Protein AF-A0A1W9HMK6-F1 (afdb_monomer_lite)

Sequence (118 aa):
MKKIINIALLLAFIPLLSLAADEDKFSLSDTDKQLHMIASYGLTFTFTDIYRRMGQSKWKSLLWGSLSTLAIGTIKEITDPKFSGPDMAADAVGITIGAGVIISLDAIWEPQPSLKAK

Secondary structure (DSSP, 8-state):
-HHHHHHHHHHHHHHHHHTT--SPPP-TT-HHHHHHHHHHHHHHHHHHHHHHHTT--HHHHHHHHHHHHHHHHHHHHHHSSS--HHHHHHHHHHHHHHHHHHHH-HHHHSPPGGGG--

Structure (mmCIF, N/CA/C/O backbone):
data_AF-A0A1W9HMK6-F1
#
_entry.id   AF-A0A1W9HMK6-F1
#
loop_
_atom_site.group_PDB
_atom_site.id
_atom_site.type_symbol
_atom_site.label_atom_id
_atom_site.label_alt_id
_atom_site.label_comp_id
_atom_site.label_asym_id
_atom_site.label_entity_id
_atom_site.label_seq_id
_atom_site.pdbx_PDB_ins_code
_atom_site.Cartn_x
_atom_site.Cartn_y
_atom_site.Cartn_z
_atom_site.occupancy
_atom_site.B_iso_or_equiv
_atom_site.auth_seq_id
_atom_site.auth_comp_id
_atom_site.auth_asym_id
_atom_site.auth_atom_id
_atom_site.pdbx_PDB_model_num
ATOM 1 N N . MET A 1 1 ? -22.178 -0.916 1.755 1.00 50.16 1 MET A N 1
ATOM 2 C CA . MET A 1 1 ? -22.177 -0.753 0.281 1.00 50.16 1 MET A CA 1
ATOM 3 C C . MET A 1 1 ? -21.337 0.433 -0.191 1.00 50.16 1 MET A C 1
ATOM 5 O O . MET A 1 1 ? -20.318 0.177 -0.809 1.00 50.16 1 MET A O 1
ATOM 9 N N . LYS A 1 2 ? -21.640 1.695 0.168 1.00 51.44 2 LYS A N 1
ATOM 10 C CA . LYS A 1 2 ? -20.834 2.876 -0.250 1.00 51.44 2 LYS A CA 1
ATOM 11 C C . LYS A 1 2 ? -19.317 2.748 0.006 1.00 51.44 2 LYS A C 1
ATOM 13 O O . LYS A 1 2 ? -18.516 3.126 -0.832 1.00 51.44 2 LYS A O 1
ATOM 18 N N . LYS A 1 3 ? -18.918 2.147 1.133 1.00 51.41 3 LYS A N 1
ATOM 19 C CA . LYS A 1 3 ? -17.501 1.925 1.489 1.00 51.41 3 LYS A CA 1
ATOM 20 C C . LYS A 1 3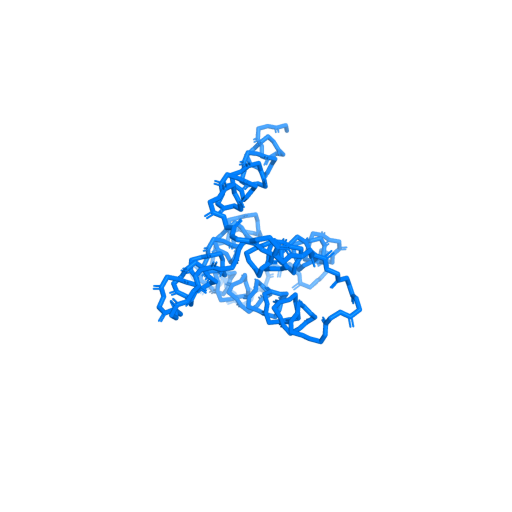 ? -16.781 0.928 0.567 1.00 51.41 3 LYS A C 1
ATOM 22 O O . LYS A 1 3 ? -15.624 1.141 0.245 1.00 51.41 3 LYS A O 1
ATOM 27 N N . ILE A 1 4 ? -17.479 -0.119 0.124 1.00 58.56 4 ILE A N 1
ATOM 28 C CA . ILE A 1 4 ? -16.949 -1.135 -0.802 1.00 58.56 4 ILE A CA 1
ATOM 29 C C . ILE A 1 4 ? -16.796 -0.525 -2.198 1.00 58.56 4 ILE A C 1
ATOM 31 O O . ILE A 1 4 ? -15.786 -0.735 -2.853 1.00 58.56 4 ILE A O 1
ATOM 35 N N . ILE A 1 5 ? -17.761 0.306 -2.603 1.00 67.69 5 ILE A N 1
ATOM 36 C CA . ILE A 1 5 ? -17.727 1.051 -3.867 1.00 67.69 5 ILE A CA 1
ATOM 37 C C . ILE A 1 5 ? -16.535 2.015 -3.902 1.00 67.69 5 ILE A C 1
ATOM 39 O O . ILE A 1 5 ? -15.839 2.072 -4.905 1.00 67.69 5 ILE A O 1
ATOM 43 N N . ASN A 1 6 ? -16.242 2.713 -2.801 1.00 57.75 6 ASN A N 1
ATOM 44 C CA . ASN A 1 6 ? -15.091 3.619 -2.736 1.00 57.75 6 ASN A CA 1
ATOM 45 C C . ASN A 1 6 ? -13.746 2.881 -2.828 1.00 57.75 6 ASN A C 1
ATOM 47 O O . ASN A 1 6 ? -12.826 3.393 -3.453 1.00 57.75 6 ASN A O 1
ATOM 51 N N . ILE A 1 7 ? -13.631 1.687 -2.236 1.00 56.81 7 ILE A N 1
ATOM 52 C CA . ILE A 1 7 ? -12.426 0.849 -2.349 1.00 56.81 7 ILE A CA 1
ATOM 53 C C . ILE A 1 7 ? -12.291 0.314 -3.776 1.00 56.81 7 ILE A C 1
ATOM 55 O O . ILE A 1 7 ? -11.211 0.382 -4.345 1.00 56.81 7 ILE A O 1
ATOM 59 N N . ALA A 1 8 ? -13.388 -0.142 -4.382 1.00 61.72 8 ALA A N 1
ATOM 60 C CA . ALA A 1 8 ? -13.396 -0.571 -5.776 1.00 61.72 8 ALA A CA 1
ATOM 61 C C . ALA A 1 8 ? -13.015 0.572 -6.734 1.00 61.72 8 ALA A C 1
ATOM 63 O O . ALA A 1 8 ? -12.256 0.347 -7.665 1.00 61.72 8 ALA A O 1
ATOM 64 N N . LEU A 1 9 ? -13.474 1.802 -6.474 1.00 62.34 9 LEU A N 1
ATOM 65 C CA . LEU A 1 9 ? -13.073 3.006 -7.214 1.00 62.34 9 LEU A CA 1
ATOM 66 C C . LEU A 1 9 ? -11.589 3.340 -7.026 1.00 62.34 9 LEU A C 1
ATOM 68 O O . LEU A 1 9 ? -10.928 3.693 -7.995 1.00 62.34 9 LEU A O 1
ATOM 72 N N . LEU A 1 10 ? -11.057 3.199 -5.808 1.00 58.41 10 LEU A N 1
ATOM 73 C CA . LEU A 1 10 ? -9.631 3.401 -5.536 1.00 58.41 10 LEU A CA 1
ATOM 74 C C . LEU A 1 10 ? -8.773 2.376 -6.291 1.00 58.41 10 LEU A C 1
ATOM 76 O O . LEU A 1 10 ? -7.794 2.744 -6.929 1.00 58.41 10 LEU A O 1
ATOM 80 N N . LEU A 1 11 ? -9.183 1.105 -6.261 1.00 60.22 11 LEU A N 1
ATOM 81 C CA . LEU A 1 11 ? -8.533 0.008 -6.980 1.00 60.22 11 LEU A CA 1
ATOM 82 C C . LEU A 1 11 ? -8.668 0.160 -8.503 1.00 60.22 11 LEU A C 1
ATOM 84 O O . LEU A 1 11 ? -7.760 -0.220 -9.234 1.00 60.22 11 LEU A O 1
ATOM 88 N N . ALA A 1 12 ? -9.762 0.758 -8.983 1.00 60.81 12 ALA A N 1
ATOM 89 C CA . ALA A 1 12 ? -9.983 1.050 -10.398 1.00 60.81 12 ALA A CA 1
ATOM 90 C C . ALA A 1 12 ? -9.153 2.238 -10.921 1.00 60.81 12 ALA A C 1
ATOM 92 O O . ALA A 1 12 ? -8.941 2.332 -12.127 1.00 60.81 12 ALA A O 1
ATOM 93 N N . PHE A 1 13 ? -8.653 3.124 -10.052 1.00 58.69 13 PHE A N 1
ATOM 94 C CA . PHE A 1 13 ? -7.775 4.233 -10.454 1.00 58.69 13 PHE A CA 1
ATOM 95 C C . PHE A 1 13 ? -6.329 3.798 -10.727 1.00 58.69 13 PHE A C 1
ATOM 97 O O . PHE A 1 13 ? -5.615 4.469 -11.466 1.00 58.69 13 PHE A O 1
ATOM 104 N N . ILE A 1 14 ? -5.898 2.670 -10.166 1.00 57.31 14 ILE A N 1
ATOM 105 C CA . ILE A 1 14 ? -4.532 2.165 -10.319 1.00 57.31 14 ILE A CA 1
ATOM 106 C C . ILE A 1 14 ? -4.212 1.719 -11.765 1.00 57.31 14 ILE A C 1
ATOM 108 O O . ILE A 1 14 ? -3.172 2.126 -12.281 1.00 57.31 14 ILE A O 1
ATOM 112 N N . PRO A 1 15 ? -5.094 0.994 -12.491 1.00 56.38 15 PRO A N 1
ATOM 113 C CA . PRO A 1 15 ? -4.831 0.637 -13.890 1.00 56.38 15 PRO A CA 1
ATOM 114 C C . PRO A 1 15 ? -4.776 1.831 -14.856 1.00 56.38 15 PRO A C 1
ATOM 116 O O . PRO A 1 15 ? -4.189 1.708 -15.928 1.00 56.38 15 PRO A O 1
ATOM 119 N N . LEU A 1 16 ? -5.332 2.995 -14.493 1.00 56.25 16 LEU A N 1
ATOM 120 C CA . LEU A 1 16 ? -5.213 4.218 -15.300 1.00 56.25 16 LEU A CA 1
ATOM 121 C C . LEU A 1 16 ? -3.784 4.785 -15.312 1.00 56.25 16 LEU A C 1
ATOM 123 O O . LEU A 1 16 ? -3.418 5.452 -16.275 1.00 56.25 16 LEU A O 1
ATOM 127 N N . LEU A 1 17 ? -2.970 4.488 -14.292 1.00 51.25 17 LEU A N 1
ATOM 128 C CA . LEU A 1 17 ? -1.559 4.890 -14.228 1.00 51.25 17 LEU A CA 1
ATOM 129 C C . LEU A 1 17 ? -0.638 3.935 -15.013 1.00 51.25 17 LEU A C 1
ATOM 131 O O . LEU A 1 17 ? 0.423 4.357 -15.458 1.00 51.25 17 LEU A O 1
ATOM 135 N N . SER A 1 18 ? -1.048 2.682 -15.251 1.00 51.62 18 SER A N 1
ATOM 136 C CA . SER A 1 18 ? -0.273 1.714 -16.053 1.00 51.62 18 SER A CA 1
ATOM 137 C C . SER A 1 18 ? -0.449 1.859 -17.571 1.00 51.62 18 SER A C 1
ATOM 139 O O . SER A 1 18 ? 0.317 1.259 -18.317 1.00 51.62 18 SER A O 1
ATOM 141 N N . LEU A 1 19 ? -1.421 2.642 -18.057 1.00 51.97 19 LEU A N 1
ATOM 142 C CA . LEU A 1 19 ? -1.707 2.790 -19.496 1.00 51.97 19 LEU A CA 1
ATOM 143 C C . LEU A 1 19 ? -0.649 3.596 -20.279 1.00 51.97 19 LEU A C 1
ATOM 145 O O . LEU A 1 19 ? -0.744 3.677 -21.500 1.00 51.97 19 LEU A O 1
ATOM 149 N N . ALA A 1 20 ? 0.337 4.194 -19.602 1.00 47.16 20 ALA A N 1
ATOM 150 C CA . ALA A 1 20 ? 1.335 5.075 -20.212 1.00 47.16 20 ALA A CA 1
ATOM 151 C C . ALA A 1 20 ? 2.741 4.456 -20.370 1.00 47.16 20 ALA A C 1
ATOM 153 O O . ALA A 1 20 ? 3.655 5.169 -20.776 1.00 47.16 20 ALA A O 1
ATOM 154 N N . ALA A 1 21 ? 2.943 3.176 -20.039 1.00 49.22 21 ALA A N 1
ATOM 155 C CA . ALA A 1 21 ? 4.285 2.604 -19.915 1.00 49.22 21 ALA A CA 1
ATOM 156 C C . ALA A 1 21 ? 4.696 1.632 -21.030 1.00 49.22 21 ALA A C 1
ATOM 158 O O . ALA A 1 21 ? 3.873 0.898 -21.575 1.00 49.22 21 ALA A O 1
ATOM 159 N N . ASP A 1 22 ? 6.002 1.657 -21.301 1.00 54.72 22 ASP A N 1
ATOM 160 C CA . ASP A 1 22 ? 6.763 0.852 -22.262 1.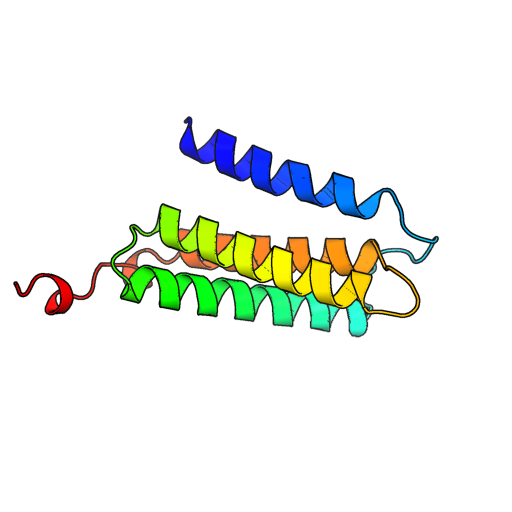00 54.72 22 ASP A CA 1
ATOM 161 C C . ASP A 1 22 ? 6.631 -0.669 -22.007 1.00 54.72 22 ASP A C 1
ATOM 163 O O . ASP A 1 22 ? 6.334 -1.096 -20.890 1.00 54.72 22 ASP A O 1
ATOM 167 N N . GLU A 1 23 ? 6.839 -1.477 -23.052 1.00 54.41 23 GLU A N 1
ATOM 168 C CA . GLU A 1 23 ? 6.423 -2.891 -23.203 1.00 54.41 23 GLU A CA 1
ATOM 169 C C . GLU A 1 23 ? 7.096 -3.949 -22.285 1.00 54.41 23 GLU A C 1
ATOM 171 O O . GLU A 1 23 ? 7.203 -5.120 -22.667 1.00 54.41 23 GLU A O 1
ATOM 176 N N . ASP A 1 24 ? 7.519 -3.622 -21.063 1.00 63.25 24 ASP A N 1
ATOM 177 C CA . ASP A 1 24 ? 7.929 -4.668 -20.119 1.00 63.25 24 ASP A CA 1
ATOM 178 C C . ASP A 1 24 ? 6.699 -5.429 -19.601 1.00 63.25 24 ASP A C 1
ATOM 180 O O . ASP A 1 24 ? 5.722 -4.873 -19.096 1.00 63.25 24 ASP A O 1
ATOM 184 N N . LYS A 1 25 ? 6.702 -6.755 -19.764 1.00 70.94 25 LYS A N 1
ATOM 185 C CA . LYS A 1 25 ? 5.587 -7.602 -19.327 1.00 70.94 25 LYS A CA 1
ATOM 186 C C . LYS A 1 25 ? 5.659 -7.787 -17.818 1.00 70.94 25 LYS A C 1
ATOM 188 O O . LYS A 1 25 ? 6.653 -8.290 -17.303 1.00 70.94 25 LYS A O 1
ATOM 193 N N . PHE A 1 26 ? 4.572 -7.471 -17.117 1.00 77.56 26 PHE A N 1
ATOM 194 C CA . PHE A 1 26 ? 4.430 -7.815 -15.704 1.00 77.56 26 PHE A CA 1
ATOM 195 C C . PHE A 1 26 ? 4.640 -9.325 -15.502 1.00 77.56 26 PHE A C 1
ATOM 197 O O . PHE A 1 26 ? 3.891 -10.142 -16.046 1.00 77.56 26 PHE A O 1
ATOM 204 N N . SER A 1 27 ? 5.646 -9.695 -14.708 1.00 79.88 27 SER A N 1
ATOM 205 C CA . SER A 1 27 ? 5.923 -11.080 -14.338 1.00 79.88 27 SER A CA 1
ATOM 206 C C . SER A 1 27 ? 6.069 -11.215 -12.831 1.00 79.88 27 SER A C 1
ATOM 208 O O . SER A 1 27 ? 6.848 -10.509 -12.198 1.00 79.88 27 SER A O 1
ATOM 210 N N . LEU A 1 28 ? 5.374 -12.196 -12.257 1.00 75.88 28 LEU A N 1
ATOM 211 C CA . LEU A 1 28 ? 5.513 -12.543 -10.841 1.00 75.88 28 LEU A CA 1
ATOM 212 C C . LEU A 1 28 ? 6.861 -13.202 -10.519 1.00 75.88 28 LEU A C 1
ATOM 214 O O . LEU A 1 28 ? 7.214 -13.302 -9.347 1.00 75.88 28 LEU A O 1
ATOM 218 N N . SER A 1 29 ? 7.602 -13.677 -11.526 1.00 83.62 29 SER A N 1
ATOM 219 C CA . SER A 1 29 ? 8.936 -14.263 -11.344 1.00 83.62 29 SER A CA 1
ATOM 220 C C . SER A 1 29 ? 10.061 -13.231 -11.389 1.00 83.62 29 SER A C 1
ATOM 222 O O . SER A 1 29 ? 11.216 -13.598 -11.194 1.00 83.62 29 SER A O 1
ATOM 224 N N . ASP A 1 30 ? 9.746 -11.978 -11.709 1.00 87.81 30 ASP A N 1
ATOM 225 C CA . ASP A 1 30 ? 10.722 -10.900 -11.749 1.00 87.81 30 ASP A CA 1
ATOM 226 C C . ASP A 1 30 ? 10.974 -10.379 -10.328 1.00 87.81 30 ASP A C 1
ATOM 228 O O . ASP A 1 30 ? 10.059 -9.910 -9.645 1.00 87.81 30 ASP A O 1
ATOM 232 N N . THR A 1 31 ? 12.225 -10.489 -9.881 1.00 90.75 31 THR A N 1
ATOM 233 C CA . THR A 1 31 ? 12.675 -10.037 -8.560 1.00 90.75 31 THR A CA 1
ATOM 234 C C . THR A 1 31 ? 12.374 -8.559 -8.330 1.00 90.75 31 THR A C 1
ATOM 236 O O . THR A 1 31 ? 12.021 -8.182 -7.216 1.00 90.75 31 THR A O 1
ATOM 239 N N . ASP A 1 32 ? 12.473 -7.724 -9.362 1.00 87.88 32 ASP A N 1
ATOM 240 C CA . ASP A 1 32 ? 12.197 -6.292 -9.258 1.00 87.88 32 ASP A CA 1
ATOM 241 C C . ASP A 1 32 ? 10.715 -6.042 -8.921 1.00 87.88 32 ASP A C 1
ATOM 243 O O . ASP A 1 32 ? 10.386 -5.392 -7.926 1.00 87.88 32 ASP A O 1
ATOM 247 N N . LYS A 1 33 ? 9.799 -6.715 -9.631 1.00 89.88 33 LYS A N 1
ATOM 248 C CA . LYS A 1 33 ? 8.351 -6.642 -9.351 1.00 89.88 33 LYS A CA 1
ATOM 249 C C . LYS A 1 33 ? 8.001 -7.229 -7.985 1.00 89.88 33 LYS A C 1
ATOM 251 O O . LYS A 1 33 ? 7.107 -6.734 -7.299 1.00 89.88 33 LYS A O 1
ATOM 256 N N . GLN A 1 34 ? 8.715 -8.265 -7.548 1.00 90.62 34 GLN A N 1
ATOM 257 C CA . GLN A 1 34 ? 8.560 -8.800 -6.194 1.00 90.62 34 GLN A CA 1
ATOM 258 C C . GLN A 1 34 ? 8.967 -7.789 -5.120 1.00 90.62 34 GLN A C 1
ATOM 260 O O . GLN A 1 34 ? 8.269 -7.677 -4.110 1.00 90.62 34 GLN A O 1
ATOM 265 N N . LEU A 1 35 ? 10.044 -7.029 -5.335 1.00 92.44 35 LEU A N 1
ATOM 266 C CA . LEU A 1 35 ? 10.463 -5.976 -4.412 1.00 92.44 35 LEU A CA 1
ATOM 267 C C . LEU A 1 35 ? 9.419 -4.861 -4.325 1.00 92.44 35 LEU A C 1
ATOM 269 O O . LEU A 1 35 ? 9.067 -4.476 -3.210 1.00 92.44 35 LEU A O 1
ATOM 273 N N . HIS A 1 36 ? 8.858 -4.426 -5.455 1.00 92.81 36 HIS A N 1
ATOM 274 C CA . 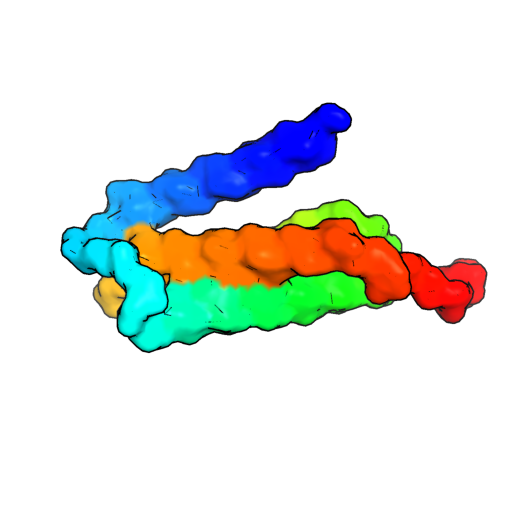HIS A 1 36 ? 7.738 -3.481 -5.489 1.00 92.81 36 HIS A CA 1
ATOM 275 C C . HIS A 1 36 ? 6.527 -3.988 -4.689 1.00 92.81 36 HIS A C 1
ATOM 277 O O . HIS A 1 36 ? 6.051 -3.320 -3.768 1.00 92.81 36 HIS A O 1
ATOM 283 N N . MET A 1 37 ? 6.091 -5.231 -4.933 1.00 93.50 37 MET A N 1
ATOM 284 C CA . MET A 1 37 ? 4.988 -5.849 -4.183 1.00 93.50 37 MET A CA 1
ATOM 285 C C . MET A 1 37 ? 5.257 -5.901 -2.669 1.00 93.50 37 MET A C 1
ATOM 287 O O . MET A 1 37 ? 4.389 -5.534 -1.873 1.00 93.50 37 MET A O 1
ATOM 291 N N . ILE A 1 38 ? 6.445 -6.353 -2.251 1.00 94.25 38 ILE A N 1
ATOM 292 C CA . ILE A 1 38 ? 6.804 -6.498 -0.830 1.00 94.25 38 ILE A CA 1
ATOM 293 C C . ILE A 1 38 ? 6.925 -5.129 -0.152 1.00 94.25 38 ILE A C 1
ATOM 295 O O . ILE A 1 38 ? 6.408 -4.944 0.955 1.00 94.25 38 ILE A O 1
ATOM 299 N N . ALA A 1 39 ? 7.572 -4.163 -0.808 1.00 94.75 39 ALA A N 1
ATOM 300 C CA . ALA A 1 39 ? 7.714 -2.805 -0.298 1.00 94.75 39 ALA A CA 1
ATOM 301 C C . ALA A 1 39 ? 6.340 -2.151 -0.120 1.00 94.75 39 ALA A C 1
ATOM 303 O O . ALA A 1 39 ? 6.021 -1.661 0.965 1.00 94.75 39 ALA A O 1
ATOM 304 N N . SER A 1 40 ? 5.484 -2.233 -1.137 1.00 95.75 40 SER A N 1
ATOM 305 C CA . SER A 1 40 ? 4.139 -1.662 -1.105 1.00 95.75 40 SER A CA 1
ATOM 306 C C . SER A 1 40 ? 3.214 -2.346 -0.091 1.00 95.75 40 SER A C 1
ATOM 308 O O . SER A 1 40 ? 2.439 -1.674 0.598 1.00 95.75 40 SER A O 1
ATOM 310 N N . TYR A 1 41 ? 3.343 -3.660 0.112 1.00 94.00 41 TYR A N 1
ATOM 311 C CA . TYR A 1 41 ? 2.696 -4.358 1.229 1.00 94.00 41 TYR A CA 1
ATOM 312 C C . TYR A 1 41 ? 3.125 -3.774 2.588 1.00 94.00 41 TYR A C 1
ATOM 314 O O . TYR A 1 41 ? 2.281 -3.394 3.408 1.00 94.00 41 TYR A O 1
ATOM 322 N N . GLY A 1 42 ? 4.437 -3.662 2.818 1.00 95.06 42 GLY A N 1
ATOM 323 C CA . GLY A 1 42 ? 5.000 -3.188 4.085 1.00 95.06 42 GLY A CA 1
ATOM 324 C C . GLY A 1 42 ? 4.661 -1.726 4.386 1.00 95.06 42 GLY A C 1
ATOM 325 O O . GLY A 1 42 ? 4.302 -1.390 5.520 1.00 95.06 42 GLY A O 1
ATOM 326 N N . LEU A 1 43 ? 4.709 -0.862 3.369 1.00 96.38 43 LEU A N 1
ATOM 327 C CA . LEU A 1 43 ? 4.320 0.545 3.473 1.00 96.38 43 LEU A CA 1
ATOM 328 C C . LEU A 1 43 ? 2.828 0.684 3.782 1.00 96.38 43 LEU A C 1
ATOM 330 O O . LEU A 1 43 ? 2.467 1.424 4.700 1.00 96.38 43 LEU A O 1
ATOM 334 N N . THR A 1 44 ? 1.969 -0.088 3.110 1.00 95.19 44 THR A N 1
ATOM 335 C CA . THR A 1 44 ? 0.518 -0.055 3.355 1.00 95.19 44 THR A CA 1
AT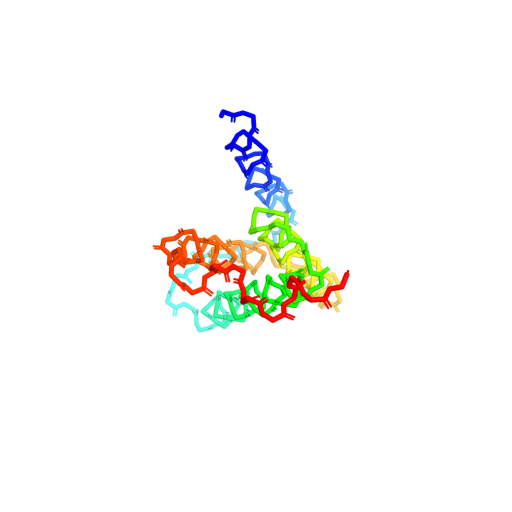OM 336 C C . THR A 1 44 ? 0.206 -0.421 4.798 1.00 95.19 44 THR A C 1
ATOM 338 O O . THR A 1 44 ? -0.569 0.276 5.459 1.00 95.19 44 THR A O 1
ATOM 341 N N . PHE A 1 45 ? 0.845 -1.470 5.322 1.00 93.25 45 PHE A N 1
ATOM 342 C CA . PHE A 1 45 ? 0.692 -1.865 6.718 1.00 93.25 45 PHE A CA 1
ATOM 343 C C . PHE A 1 45 ? 1.175 -0.769 7.677 1.00 93.25 45 PHE A C 1
ATOM 345 O O . PHE A 1 45 ? 0.438 -0.356 8.576 1.00 93.25 45 PHE A O 1
ATOM 352 N N . THR A 1 46 ? 2.383 -0.251 7.444 1.00 94.81 46 THR A N 1
ATOM 353 C CA . THR A 1 46 ? 3.022 0.768 8.288 1.00 94.81 46 THR A CA 1
ATOM 354 C C . THR A 1 46 ? 2.198 2.049 8.359 1.00 94.81 46 THR A C 1
ATOM 356 O O . THR A 1 46 ? 1.856 2.502 9.452 1.00 94.81 46 THR A O 1
ATOM 359 N N . PHE A 1 47 ? 1.817 2.625 7.217 1.00 95.81 47 PHE A N 1
ATOM 360 C CA . PHE A 1 47 ? 1.020 3.849 7.215 1.00 95.81 47 PHE A CA 1
ATOM 361 C C . PHE A 1 47 ? -0.368 3.624 7.798 1.00 95.81 47 PHE A C 1
ATOM 363 O O . PHE A 1 47 ? -0.855 4.468 8.550 1.00 95.81 47 PHE A O 1
ATOM 370 N N . THR A 1 48 ? -0.992 2.476 7.525 1.00 93.38 48 THR A N 1
ATOM 371 C CA . THR A 1 48 ? -2.271 2.146 8.158 1.00 93.38 48 THR A CA 1
ATOM 372 C C . THR A 1 48 ? -2.138 2.127 9.685 1.00 93.38 48 THR A C 1
ATOM 374 O O . THR A 1 48 ? -3.003 2.670 10.376 1.00 93.38 48 THR A O 1
ATOM 377 N N . ASP A 1 49 ? -1.063 1.555 10.235 1.00 91.88 49 ASP A N 1
ATOM 378 C CA . ASP A 1 49 ? -0.824 1.565 11.682 1.00 91.88 49 ASP A CA 1
ATOM 379 C C . ASP A 1 49 ? -0.589 2.984 12.222 1.00 91.88 49 ASP A C 1
ATOM 381 O O . ASP A 1 49 ? -1.166 3.356 13.246 1.00 91.88 49 ASP A O 1
ATOM 385 N N . ILE A 1 50 ? 0.173 3.818 11.507 1.00 93.88 50 ILE A N 1
ATOM 386 C CA . ILE A 1 50 ? 0.382 5.231 11.864 1.00 93.88 50 ILE A CA 1
ATOM 387 C C . ILE A 1 50 ? -0.962 5.966 11.951 1.00 93.88 50 ILE A C 1
ATOM 389 O O . ILE A 1 50 ? -1.289 6.536 12.994 1.00 93.88 50 ILE A O 1
ATOM 393 N N . TYR A 1 51 ? -1.796 5.903 10.908 1.00 91.56 51 TYR A N 1
ATOM 394 C CA . TYR A 1 51 ? -3.094 6.585 10.905 1.00 91.56 51 TYR A CA 1
ATOM 395 C C . TYR A 1 51 ? -4.050 6.0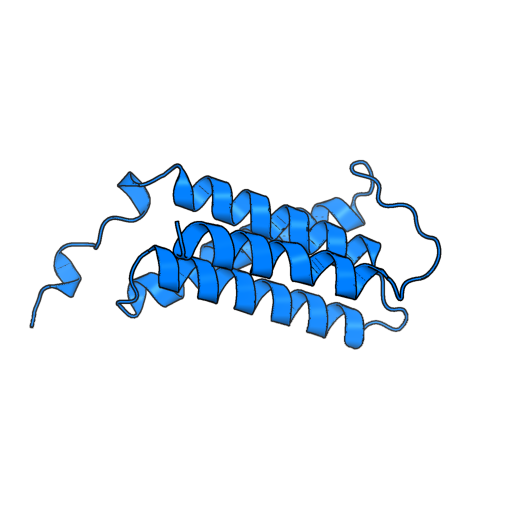37 11.971 1.00 91.56 51 TYR A C 1
ATOM 397 O O . TYR A 1 51 ? -4.828 6.792 12.557 1.00 91.56 51 TYR A O 1
ATOM 405 N N . ARG A 1 52 ? -3.982 4.736 12.275 1.00 89.50 52 ARG A N 1
ATOM 406 C CA . ARG A 1 52 ? -4.718 4.132 13.396 1.00 89.50 52 ARG A CA 1
ATOM 407 C C . ARG A 1 52 ? -4.273 4.722 14.737 1.00 89.50 52 ARG A C 1
ATOM 409 O O . ARG A 1 52 ? -5.128 5.094 15.537 1.00 89.50 52 ARG A O 1
ATOM 416 N N . ARG A 1 53 ? -2.964 4.862 14.977 1.00 88.62 53 ARG A N 1
ATOM 417 C CA . ARG A 1 53 ? -2.417 5.497 16.195 1.00 88.62 53 ARG A CA 1
ATOM 418 C C . ARG A 1 53 ? -2.790 6.975 16.314 1.00 88.62 53 ARG A C 1
ATOM 420 O O . ARG A 1 53 ? -2.905 7.472 17.425 1.00 88.62 53 ARG A O 1
ATOM 427 N N . MET A 1 54 ? -3.065 7.646 15.195 1.00 90.75 54 MET A N 1
ATOM 428 C CA . MET A 1 54 ? -3.630 9.004 15.158 1.00 90.75 54 MET A CA 1
ATOM 429 C C . MET A 1 54 ? -5.145 9.056 15.445 1.00 90.75 54 MET A C 1
ATOM 431 O O . MET A 1 54 ? -5.776 10.093 15.248 1.00 90.75 54 MET A O 1
ATOM 435 N N . GLY A 1 55 ? -5.760 7.947 15.864 1.00 87.06 55 GLY A N 1
ATOM 436 C CA . GLY A 1 55 ? -7.178 7.887 16.226 1.00 87.06 55 GLY A CA 1
ATOM 437 C C . GLY A 1 55 ? -8.136 7.758 15.039 1.00 87.06 55 GLY A C 1
ATOM 438 O O . GLY A 1 55 ? -9.348 7.894 15.209 1.00 87.06 55 GLY A O 1
ATOM 439 N N . GLN A 1 56 ? -7.638 7.488 13.828 1.00 87.81 56 GLN A N 1
ATOM 440 C CA . GLN A 1 56 ? -8.514 7.232 12.687 1.00 87.81 56 GLN A CA 1
ATOM 441 C C . GLN A 1 56 ? -9.178 5.853 12.808 1.00 87.81 56 GLN A C 1
ATOM 443 O O . GLN A 1 56 ? -8.594 4.882 13.288 1.00 87.81 56 GLN A O 1
ATOM 448 N N . SER A 1 57 ? -10.423 5.749 12.335 1.00 88.19 57 SER A N 1
ATOM 449 C CA . SER A 1 57 ? -11.123 4.459 12.250 1.00 88.19 57 SER A CA 1
ATOM 450 C C . SER A 1 57 ? -10.385 3.504 11.307 1.00 88.19 57 SER A C 1
ATOM 452 O O . SER A 1 57 ? -9.904 3.976 10.279 1.00 88.19 57 SER A O 1
ATOM 454 N N . LYS A 1 58 ? -10.430 2.184 11.557 1.00 85.56 58 LYS A N 1
ATOM 455 C CA . LYS A 1 58 ? -9.827 1.127 10.708 1.00 85.56 58 LYS A CA 1
ATOM 456 C C . LYS A 1 58 ? -9.894 1.428 9.206 1.00 85.56 58 LYS A C 1
ATOM 458 O O . LYS A 1 58 ? -8.871 1.463 8.535 1.00 85.56 58 LYS A O 1
ATOM 463 N N . TRP A 1 59 ? -11.092 1.712 8.694 1.00 87.62 59 TRP A N 1
ATOM 464 C CA . TRP A 1 59 ? -11.315 1.986 7.270 1.00 87.62 59 TRP A CA 1
ATOM 465 C C . TRP A 1 59 ? -10.658 3.273 6.766 1.00 87.62 59 TRP A C 1
ATOM 467 O O . TRP A 1 59 ? -10.171 3.303 5.642 1.00 87.62 59 TRP A O 1
ATOM 477 N N . LYS A 1 60 ? -10.639 4.331 7.585 1.00 88.88 60 LYS A N 1
ATOM 478 C CA . LYS A 1 60 ? -9.932 5.576 7.251 1.00 88.88 60 LYS A CA 1
ATOM 479 C C . LYS A 1 60 ? -8.428 5.351 7.267 1.00 88.88 60 LYS A C 1
ATOM 481 O O . LYS A 1 60 ? -7.763 5.771 6.335 1.00 88.88 60 LYS A O 1
ATOM 486 N N . SER A 1 61 ? -7.910 4.663 8.281 1.00 92.75 61 SER A N 1
ATOM 487 C CA . SER A 1 61 ? -6.488 4.343 8.359 1.00 92.75 61 SER A CA 1
ATOM 488 C C . SER A 1 61 ? -6.032 3.521 7.165 1.00 92.75 61 SER A C 1
ATOM 490 O O . SER A 1 61 ? -4.993 3.821 6.595 1.00 92.75 61 SER A O 1
ATOM 492 N N . LEU A 1 62 ? -6.828 2.526 6.763 1.00 92.69 62 LEU A N 1
ATOM 493 C CA . LEU A 1 62 ? -6.514 1.670 5.624 1.00 92.69 62 LEU A CA 1
ATOM 494 C C . LEU A 1 62 ? -6.501 2.457 4.315 1.00 92.69 62 LEU A C 1
ATOM 496 O O . LEU A 1 62 ? -5.581 2.314 3.512 1.00 92.69 62 LEU A O 1
ATOM 500 N N . LEU A 1 63 ? -7.514 3.303 4.117 1.00 92.75 63 LEU A N 1
ATOM 501 C CA . LEU A 1 63 ? -7.595 4.175 2.952 1.00 92.75 63 LEU A CA 1
ATOM 502 C C . LEU A 1 63 ? -6.377 5.098 2.878 1.00 92.75 63 LEU A C 1
ATOM 504 O O . LEU A 1 63 ? -5.720 5.157 1.844 1.00 92.75 63 LEU A O 1
ATOM 508 N N . TRP A 1 64 ? -6.058 5.783 3.976 1.00 93.06 64 TRP A N 1
ATOM 509 C CA . TRP A 1 64 ? -4.917 6.689 4.018 1.00 93.06 64 TRP A CA 1
ATOM 510 C C . TRP A 1 64 ? -3.588 5.954 3.862 1.00 93.06 64 TRP A C 1
ATOM 512 O O . TRP A 1 64 ? -2.742 6.423 3.115 1.00 93.06 64 TRP A O 1
ATOM 522 N N . GLY A 1 65 ? -3.423 4.775 4.464 1.00 95.38 65 GLY A N 1
ATOM 523 C CA . GLY A 1 65 ? -2.208 3.979 4.304 1.00 95.38 65 GLY A CA 1
ATOM 524 C C . GLY A 1 65 ? -1.988 3.478 2.878 1.00 95.38 65 GLY A C 1
ATOM 525 O O . GLY A 1 65 ? -0.871 3.546 2.363 1.00 95.38 65 GLY A O 1
ATOM 526 N N . SER A 1 66 ? -3.065 3.058 2.212 1.00 94.75 66 SER A N 1
ATOM 527 C CA . SER A 1 66 ? -3.034 2.665 0.797 1.00 94.75 66 SER A CA 1
ATOM 528 C C . SER A 1 66 ? -2.694 3.860 -0.101 1.00 94.75 66 SER A C 1
ATOM 530 O O . SER A 1 66 ? -1.850 3.747 -0.985 1.00 94.75 66 SER A O 1
ATOM 532 N N . LEU A 1 67 ? -3.298 5.027 0.158 1.00 93.94 67 LEU A N 1
ATOM 533 C CA . LEU A 1 67 ? -3.032 6.262 -0.587 1.00 93.94 67 LEU A CA 1
ATOM 534 C C . LEU A 1 67 ? -1.602 6.777 -0.394 1.00 93.94 67 LEU A C 1
ATOM 536 O O . LEU A 1 67 ? -0.973 7.170 -1.370 1.00 93.94 67 LEU A O 1
ATOM 540 N N . SER A 1 68 ? -1.074 6.762 0.832 1.00 96.06 68 SER A N 1
ATOM 541 C CA . SER A 1 68 ? 0.315 7.152 1.108 1.00 96.06 68 SER A CA 1
ATOM 542 C C . SER A 1 68 ? 1.306 6.252 0.380 1.00 96.06 68 SER A C 1
ATOM 544 O O . SER A 1 68 ? 2.284 6.741 -0.176 1.00 96.06 68 SER A O 1
ATOM 546 N N . THR A 1 69 ? 1.029 4.948 0.338 1.00 95.62 69 THR A N 1
ATOM 547 C CA . THR A 1 69 ? 1.869 3.985 -0.381 1.00 95.62 69 THR A CA 1
ATOM 548 C C . THR A 1 69 ? 1.815 4.218 -1.885 1.00 95.62 69 THR A C 1
ATOM 550 O O . THR A 1 69 ? 2.861 4.333 -2.514 1.00 95.62 69 THR A O 1
ATOM 553 N N . LEU A 1 70 ? 0.614 4.383 -2.450 1.00 92.31 70 LEU A N 1
ATOM 554 C CA . LEU A 1 70 ? 0.447 4.689 -3.871 1.00 92.31 70 LEU A CA 1
ATOM 555 C C . LEU A 1 70 ? 1.153 5.994 -4.257 1.00 92.31 70 LEU A C 1
ATOM 557 O O . LEU A 1 70 ? 1.780 6.063 -5.309 1.00 92.31 70 LEU A O 1
ATOM 561 N N . ALA A 1 71 ? 1.076 7.020 -3.405 1.00 91.44 71 ALA A N 1
ATOM 562 C CA . ALA A 1 71 ? 1.769 8.283 -3.625 1.00 91.44 71 ALA A CA 1
ATOM 563 C C . ALA A 1 71 ? 3.293 8.095 -3.650 1.00 91.44 71 ALA A C 1
ATOM 565 O O . ALA A 1 71 ? 3.950 8.669 -4.510 1.00 91.44 71 ALA A O 1
ATOM 566 N N . ILE A 1 72 ? 3.850 7.270 -2.757 1.00 92.25 72 ILE A N 1
ATOM 567 C CA . ILE A 1 72 ? 5.287 6.960 -2.738 1.00 92.25 72 ILE A CA 1
ATOM 568 C C . ILE A 1 72 ? 5.708 6.191 -3.993 1.00 92.25 72 ILE A C 1
ATOM 570 O O . ILE A 1 72 ? 6.680 6.600 -4.623 1.00 92.25 72 ILE A O 1
ATOM 574 N N . GLY A 1 73 ? 4.971 5.144 -4.383 1.00 89.38 73 GLY A N 1
ATOM 575 C CA . GLY A 1 73 ? 5.242 4.394 -5.619 1.00 89.38 73 GLY A CA 1
ATOM 576 C C . GLY A 1 73 ? 5.184 5.297 -6.853 1.00 89.38 73 GLY A C 1
ATOM 577 O O . GLY A 1 73 ? 6.125 5.356 -7.635 1.00 89.38 73 GLY A O 1
ATOM 578 N N . THR A 1 74 ? 4.149 6.140 -6.940 1.00 87.31 74 THR A N 1
ATOM 579 C CA . THR A 1 74 ? 4.008 7.130 -8.023 1.00 87.31 74 THR A CA 1
ATOM 580 C C . THR A 1 74 ? 5.173 8.123 -8.050 1.00 87.31 74 THR A C 1
ATOM 582 O O . THR A 1 74 ? 5.686 8.434 -9.120 1.00 87.31 74 THR A O 1
ATOM 585 N N . ILE A 1 75 ? 5.610 8.634 -6.891 1.00 89.25 75 ILE A N 1
ATOM 586 C CA . ILE A 1 75 ? 6.757 9.550 -6.815 1.00 89.25 75 ILE A CA 1
ATOM 587 C C . ILE A 1 75 ? 8.032 8.844 -7.283 1.00 89.25 75 ILE A C 1
ATOM 589 O O . ILE A 1 75 ? 8.743 9.425 -8.097 1.00 89.25 75 ILE A O 1
ATOM 593 N N . LYS A 1 76 ? 8.294 7.609 -6.826 1.00 89.69 76 LYS A N 1
ATOM 594 C CA . LYS A 1 76 ? 9.453 6.808 -7.254 1.00 89.69 76 LYS A CA 1
ATOM 595 C C . LYS A 1 76 ? 9.475 6.670 -8.775 1.00 89.69 76 LYS A C 1
ATOM 597 O O . LYS A 1 76 ? 10.464 7.046 -9.395 1.00 89.69 76 LYS A O 1
ATOM 602 N N . GLU A 1 77 ? 8.369 6.233 -9.375 1.00 85.94 77 GLU A N 1
ATOM 603 C CA . GLU A 1 77 ? 8.273 6.019 -10.825 1.00 85.94 77 GLU A CA 1
ATOM 604 C C . GLU A 1 77 ? 8.413 7.308 -11.646 1.00 85.94 77 GLU A C 1
ATOM 606 O O . GLU A 1 77 ? 8.973 7.293 -12.738 1.00 85.94 77 GLU A O 1
ATOM 611 N N . ILE A 1 78 ? 7.940 8.447 -11.130 1.00 85.88 78 ILE A N 1
ATOM 612 C CA . ILE A 1 78 ? 8.123 9.751 -11.790 1.00 85.88 78 ILE A CA 1
ATOM 613 C C . ILE A 1 78 ? 9.571 10.249 -11.665 1.00 85.88 78 ILE A C 1
ATOM 615 O O . ILE A 1 78 ? 10.037 10.996 -12.526 1.00 85.88 78 ILE A O 1
ATOM 619 N N . THR A 1 79 ? 10.281 9.880 -10.596 1.00 85.00 79 THR A N 1
ATOM 620 C CA . THR A 1 79 ? 11.696 10.239 -10.411 1.00 85.00 79 THR A CA 1
ATOM 621 C C . THR A 1 79 ? 12.663 9.306 -11.133 1.00 85.00 79 TH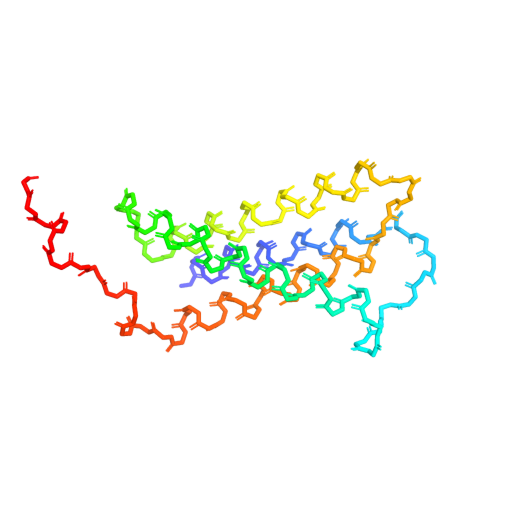R A C 1
ATOM 623 O O . THR A 1 79 ? 13.832 9.663 -11.294 1.00 85.00 79 THR A O 1
ATOM 626 N N . ASP A 1 80 ? 12.193 8.143 -11.579 1.00 83.88 80 ASP A N 1
ATOM 627 C CA . ASP A 1 80 ? 13.005 7.199 -12.329 1.00 83.88 80 ASP A CA 1
ATOM 628 C C . ASP A 1 80 ? 13.232 7.679 -13.775 1.00 83.88 80 ASP A C 1
ATOM 630 O O . ASP A 1 80 ? 12.364 8.315 -14.378 1.00 83.88 80 ASP A O 1
ATOM 634 N N . PRO A 1 81 ? 14.389 7.361 -14.393 1.00 82.19 81 PRO A N 1
ATOM 635 C CA . PRO A 1 81 ? 14.681 7.758 -15.774 1.00 82.19 81 PRO A CA 1
ATOM 636 C C . PRO A 1 81 ? 13.686 7.215 -16.810 1.00 82.19 81 PRO A C 1
ATOM 638 O O . PRO A 1 81 ? 13.610 7.737 -17.924 1.00 82.19 81 PRO A O 1
ATOM 641 N N . LYS A 1 82 ? 12.969 6.140 -16.468 1.00 81.69 82 LYS A N 1
ATOM 642 C CA . LYS A 1 82 ? 11.932 5.510 -17.281 1.00 81.69 82 LYS A CA 1
ATOM 643 C C . LYS A 1 82 ? 10.785 5.095 -16.371 1.00 81.69 82 LYS A C 1
ATOM 645 O O . LYS A 1 82 ? 10.973 4.238 -15.518 1.00 81.69 82 LYS A O 1
ATOM 650 N N . PHE A 1 83 ? 9.617 5.683 -16.594 1.00 80.75 83 PHE A N 1
ATOM 651 C CA . PHE A 1 83 ? 8.398 5.297 -15.895 1.00 80.75 83 PHE A CA 1
ATOM 652 C C . PHE A 1 83 ? 7.994 3.862 -16.262 1.00 80.75 83 PHE A C 1
ATOM 654 O O . PHE A 1 83 ? 7.870 3.543 -17.449 1.00 80.75 83 PHE A O 1
ATOM 661 N N . SER A 1 84 ? 7.734 3.024 -15.259 1.00 83.31 84 SER A N 1
ATOM 662 C CA . SER A 1 84 ? 7.368 1.620 -15.425 1.00 83.31 84 SER A CA 1
ATOM 663 C C . SER A 1 84 ? 5.965 1.341 -14.878 1.00 83.31 84 SER A C 1
ATOM 665 O O . SER A 1 84 ? 5.683 1.242 -13.684 1.00 83.31 84 SER A O 1
ATOM 667 N N . GLY A 1 85 ? 5.028 1.163 -15.801 1.00 83.75 85 GLY A N 1
ATOM 668 C CA . GLY A 1 85 ? 3.653 0.759 -15.513 1.00 83.75 85 GLY A CA 1
ATOM 669 C C . GLY A 1 85 ? 3.542 -0.636 -14.886 1.00 83.75 85 GLY A C 1
ATOM 670 O O . GLY A 1 85 ? 2.651 -0.816 -14.051 1.00 83.75 85 GLY A O 1
ATOM 671 N N . PRO A 1 86 ? 4.406 -1.613 -15.230 1.00 88.44 86 PRO A N 1
ATOM 672 C CA . PRO A 1 86 ? 4.513 -2.873 -14.497 1.00 88.44 86 PRO A CA 1
ATOM 673 C C . PRO A 1 86 ? 4.913 -2.702 -13.029 1.00 88.44 86 PRO A C 1
ATOM 675 O O . PRO A 1 86 ? 4.403 -3.446 -12.193 1.00 88.44 86 PRO A O 1
ATOM 678 N N . ASP A 1 87 ? 5.760 -1.725 -12.699 1.00 88.38 87 ASP A N 1
ATOM 679 C CA . ASP A 1 87 ? 6.127 -1.423 -11.308 1.00 88.38 87 ASP A CA 1
ATOM 680 C C . ASP A 1 87 ? 4.974 -0.795 -10.540 1.00 88.38 87 ASP A C 1
ATOM 682 O O . ASP A 1 87 ? 4.625 -1.260 -9.454 1.00 88.38 87 ASP A O 1
ATOM 686 N N . MET A 1 88 ? 4.260 0.144 -11.165 1.00 90.31 88 MET A N 1
ATOM 687 C CA . MET A 1 88 ? 3.003 0.657 -10.612 1.00 90.31 88 MET A CA 1
ATOM 688 C C . MET A 1 88 ? 1.970 -0.455 -10.374 1.00 90.31 88 MET A C 1
ATOM 690 O O . MET A 1 88 ? 1.252 -0.442 -9.371 1.00 90.31 88 MET A O 1
ATOM 694 N N . ALA A 1 89 ? 1.883 -1.437 -11.277 1.00 89.31 89 ALA A N 1
ATOM 695 C CA . ALA A 1 89 ? 0.997 -2.587 -11.111 1.00 89.31 89 ALA A CA 1
ATOM 696 C C . ALA A 1 89 ? 1.464 -3.511 -9.973 1.00 89.31 89 ALA A C 1
ATOM 698 O O . ALA A 1 89 ? 0.638 -3.995 -9.198 1.00 89.31 89 ALA A O 1
ATOM 699 N N . ALA A 1 90 ? 2.773 -3.729 -9.831 1.00 90.19 90 ALA A N 1
ATOM 700 C CA . ALA A 1 90 ? 3.351 -4.474 -8.717 1.00 90.19 90 ALA A CA 1
ATOM 701 C C . ALA A 1 90 ? 3.059 -3.792 -7.370 1.00 90.19 90 ALA A C 1
ATOM 703 O O . ALA A 1 90 ? 2.603 -4.447 -6.427 1.00 90.19 90 ALA A O 1
ATOM 704 N N . ASP A 1 91 ? 3.197 -2.470 -7.297 1.00 91.31 91 ASP A N 1
ATOM 705 C CA . ASP A 1 91 ? 2.833 -1.690 -6.115 1.00 91.31 91 ASP A CA 1
ATOM 706 C C . ASP A 1 91 ? 1.347 -1.846 -5.770 1.00 91.31 91 ASP A C 1
ATOM 708 O O . ASP A 1 91 ? 0.985 -2.098 -4.617 1.00 91.31 91 ASP A O 1
ATOM 712 N N . ALA A 1 92 ? 0.473 -1.796 -6.779 1.00 91.19 92 ALA A N 1
ATOM 713 C CA . ALA A 1 92 ? -0.964 -2.016 -6.627 1.00 91.19 92 ALA A CA 1
ATOM 714 C C . ALA A 1 92 ? -1.295 -3.374 -5.995 1.00 91.19 92 ALA A C 1
ATOM 716 O O . ALA A 1 92 ? -2.161 -3.475 -5.116 1.00 91.19 92 ALA A O 1
ATOM 717 N N . VAL A 1 93 ? -0.607 -4.426 -6.448 1.00 91.31 93 VAL A N 1
ATOM 718 C CA . VAL A 1 93 ? -0.762 -5.784 -5.920 1.00 91.31 93 VAL A CA 1
ATOM 719 C C . VAL A 1 93 ? -0.316 -5.826 -4.460 1.00 91.31 93 VAL A C 1
ATOM 721 O O . VAL A 1 93 ? -1.070 -6.308 -3.613 1.00 91.31 93 VAL A O 1
ATOM 724 N N . GLY A 1 94 ? 0.846 -5.248 -4.138 1.00 91.19 94 GLY A N 1
ATOM 725 C CA . GLY A 1 94 ? 1.341 -5.134 -2.763 1.00 91.19 94 GLY A CA 1
ATOM 726 C C . GLY A 1 94 ? 0.360 -4.418 -1.828 1.00 91.19 94 GLY A C 1
ATOM 727 O O . GLY A 1 94 ? 0.018 -4.943 -0.764 1.00 91.19 94 GLY A O 1
ATOM 728 N N . ILE A 1 95 ? -0.167 -3.264 -2.256 1.00 94.44 95 ILE A N 1
ATOM 729 C CA . ILE A 1 95 ? -1.191 -2.497 -1.527 1.00 94.44 95 ILE A CA 1
ATOM 730 C C . ILE A 1 95 ? -2.440 -3.349 -1.290 1.00 94.44 95 ILE A C 1
ATOM 732 O O . ILE A 1 95 ? -2.958 -3.406 -0.173 1.00 94.44 95 ILE A O 1
ATOM 736 N N . THR A 1 96 ? -2.921 -4.038 -2.327 1.00 89.38 96 THR A N 1
ATOM 737 C CA . THR A 1 96 ? -4.139 -4.856 -2.253 1.00 89.38 96 THR A CA 1
ATOM 738 C C . THR A 1 96 ? -3.975 -6.015 -1.273 1.00 89.38 96 THR A C 1
ATOM 740 O O . THR A 1 96 ? -4.860 -6.252 -0.447 1.00 89.38 96 THR A O 1
ATOM 743 N N . ILE A 1 97 ? -2.833 -6.708 -1.311 1.00 89.25 97 ILE A N 1
ATOM 744 C CA . ILE A 1 97 ? -2.519 -7.789 -0.370 1.00 89.25 97 ILE A CA 1
ATOM 745 C C . ILE A 1 97 ? -2.448 -7.237 1.059 1.00 89.25 97 ILE A C 1
ATOM 747 O O . ILE A 1 97 ? -3.082 -7.790 1.959 1.00 89.25 97 ILE A O 1
ATOM 751 N N . GLY A 1 98 ? -1.748 -6.117 1.272 1.00 89.25 98 GLY A N 1
ATOM 752 C CA . GLY A 1 98 ? -1.635 -5.477 2.587 1.00 89.25 98 GLY A CA 1
ATOM 753 C C . GLY A 1 98 ? -2.993 -5.075 3.156 1.00 89.25 98 GLY A C 1
ATOM 754 O O . GLY A 1 98 ? -3.311 -5.371 4.312 1.00 89.25 98 GLY A O 1
ATOM 755 N N . ALA A 1 99 ? -3.841 -4.481 2.318 1.00 88.19 99 ALA A N 1
ATOM 756 C CA . ALA A 1 99 ? -5.208 -4.142 2.674 1.00 88.19 99 ALA A CA 1
ATOM 757 C C . ALA A 1 99 ? -6.043 -5.378 3.028 1.00 88.19 99 ALA A C 1
ATOM 759 O O . ALA A 1 99 ? -6.749 -5.370 4.039 1.00 88.19 99 ALA A O 1
ATOM 760 N N . GLY A 1 100 ? -5.935 -6.452 2.241 1.00 85.69 100 GLY A N 1
ATOM 761 C CA . GLY A 1 100 ? -6.622 -7.719 2.490 1.00 85.69 100 GLY A CA 1
ATOM 762 C C . GLY A 1 100 ? -6.243 -8.347 3.832 1.00 85.69 100 GLY A C 1
ATOM 763 O O . GLY A 1 100 ? -7.125 -8.773 4.583 1.00 85.69 100 GLY A O 1
ATOM 764 N N . VAL A 1 101 ? -4.952 -8.336 4.179 1.00 88.50 101 VAL A N 1
ATOM 765 C CA . VAL A 1 101 ? -4.453 -8.822 5.476 1.00 88.50 101 VAL A CA 1
ATOM 766 C C . VAL A 1 101 ? -5.034 -8.001 6.630 1.00 88.50 101 VAL A C 1
ATOM 768 O O . VAL A 1 101 ? -5.592 -8.568 7.568 1.00 88.50 101 VAL A O 1
ATOM 771 N N . ILE A 1 102 ? -4.989 -6.668 6.544 1.00 87.81 102 ILE A N 1
ATOM 772 C CA . ILE A 1 102 ? -5.539 -5.776 7.580 1.00 87.81 102 ILE A CA 1
ATOM 773 C C . ILE A 1 102 ? -7.052 -5.968 7.744 1.00 87.81 102 ILE A C 1
ATOM 775 O O . ILE A 1 102 ? -7.575 -5.949 8.862 1.00 87.81 102 ILE A O 1
ATOM 779 N N . ILE A 1 103 ? -7.784 -6.142 6.641 1.00 87.06 103 ILE A N 1
ATOM 780 C CA . ILE A 1 103 ? -9.225 -6.410 6.683 1.00 87.06 103 ILE A CA 1
ATOM 781 C C . ILE A 1 103 ? -9.494 -7.735 7.401 1.00 87.06 103 ILE A C 1
ATOM 783 O O . ILE A 1 103 ? -10.356 -7.756 8.276 1.00 87.06 103 ILE A O 1
ATOM 787 N N . SER A 1 104 ? -8.733 -8.785 7.084 1.00 84.12 104 SER A N 1
ATOM 788 C CA . SER A 1 104 ? -8.932 -10.143 7.612 1.00 84.12 104 SER A CA 1
ATOM 789 C C . SER A 1 104 ? -8.554 -10.292 9.089 1.00 84.12 104 SER A C 1
ATOM 791 O O . SER A 1 104 ? -9.065 -11.178 9.770 1.00 84.12 104 SER A O 1
ATOM 793 N N . LEU A 1 105 ? -7.675 -9.431 9.604 1.00 81.38 105 LEU A N 1
ATOM 794 C CA . LEU A 1 105 ? -7.155 -9.512 10.969 1.00 81.38 105 LEU A CA 1
ATOM 795 C C . LEU A 1 105 ? -7.769 -8.435 11.872 1.00 81.38 105 LEU A C 1
ATOM 797 O O . LEU A 1 105 ? -7.090 -7.515 12.331 1.00 81.38 105 LEU A O 1
ATOM 801 N N . ASP A 1 106 ? -9.069 -8.563 12.155 1.00 67.38 106 ASP A N 1
ATOM 802 C CA . ASP A 1 106 ? -9.800 -7.649 13.049 1.00 67.38 106 ASP A CA 1
ATOM 803 C C . ASP A 1 106 ? -9.171 -7.544 14.449 1.00 67.38 106 ASP A C 1
ATOM 805 O O . ASP A 1 106 ? -9.052 -6.440 14.977 1.00 67.38 106 ASP A O 1
ATOM 809 N N . ALA A 1 107 ? -8.670 -8.655 15.000 1.00 61.00 107 ALA A N 1
ATOM 810 C CA . ALA A 1 107 ? -8.065 -8.711 16.336 1.00 61.00 107 ALA A CA 1
ATOM 811 C C . ALA A 1 107 ? -6.795 -7.850 16.492 1.00 61.00 107 ALA A C 1
ATOM 813 O O . ALA A 1 107 ? -6.473 -7.411 17.592 1.00 61.00 107 ALA A O 1
ATOM 814 N N . ILE A 1 108 ? -6.072 -7.580 15.400 1.00 61.50 108 ILE A N 1
ATOM 815 C CA . ILE A 1 108 ? -4.872 -6.724 15.424 1.00 61.50 108 ILE A CA 1
ATOM 816 C C . ILE A 1 108 ? -5.275 -5.239 15.371 1.00 61.50 108 ILE A C 1
ATOM 818 O O . ILE A 1 108 ? -4.517 -4.357 15.776 1.00 61.50 108 ILE A O 1
ATOM 822 N N . TRP A 1 109 ? -6.483 -4.949 14.876 1.00 62.53 109 TRP A N 1
ATOM 823 C CA . TRP A 1 109 ? -6.942 -3.602 14.543 1.00 62.53 109 TRP A CA 1
ATOM 824 C C . TRP A 1 109 ? -8.003 -3.037 15.488 1.00 62.53 109 TRP A C 1
ATOM 826 O O . TRP A 1 109 ? -8.505 -1.933 15.242 1.00 62.53 109 TRP A O 1
ATOM 836 N N . GLU A 1 110 ? -8.319 -3.736 16.581 1.00 61.31 110 GLU A N 1
ATOM 837 C CA . GLU A 1 110 ? -9.127 -3.165 17.653 1.00 61.31 110 GLU A CA 1
ATOM 838 C C . GLU A 1 110 ? -8.439 -1.920 18.250 1.00 61.31 110 GLU A C 1
ATOM 840 O O . GLU A 1 110 ? -7.205 -1.862 18.366 1.00 61.31 110 GLU A O 1
ATOM 845 N N . PRO A 1 111 ? -9.206 -0.874 18.613 1.00 54.25 111 PRO A N 1
ATOM 846 C CA . PRO A 1 111 ? -8.644 0.276 19.300 1.00 54.25 111 PRO A CA 1
ATOM 847 C C . PRO A 1 111 ? -8.005 -0.197 20.604 1.00 54.25 111 PRO A C 1
ATOM 849 O O . PRO A 1 111 ? -8.684 -0.759 21.461 1.00 54.25 111 PRO A O 1
ATOM 852 N N . GLN A 1 112 ? -6.708 0.064 20.772 1.00 55.16 112 GLN A N 1
ATOM 853 C CA . GLN A 1 112 ? -6.053 -0.141 22.058 1.00 55.16 112 GLN A CA 1
ATOM 854 C C . GLN A 1 112 ? -6.804 0.704 23.108 1.00 55.16 112 GLN A C 1
ATOM 856 O O . GLN A 1 112 ? -6.973 1.911 22.891 1.00 55.16 112 GLN A O 1
ATOM 861 N N . PRO A 1 113 ? -7.270 0.111 24.225 1.00 53.53 113 PRO A N 1
ATOM 862 C CA . PRO A 1 113 ? -8.070 0.802 25.242 1.00 53.53 113 PRO A CA 1
ATOM 863 C C . PRO A 1 113 ? -7.430 2.096 25.768 1.00 53.53 113 PRO A C 1
ATOM 865 O O . PRO A 1 113 ? -8.129 2.995 26.227 1.00 53.53 113 PRO A O 1
ATOM 868 N N . SER A 1 114 ? -6.106 2.218 25.655 1.00 53.75 114 SER A N 1
ATOM 869 C CA . SER A 1 114 ? -5.310 3.342 26.150 1.00 53.75 114 SER A CA 1
ATOM 870 C C . SER A 1 114 ? -5.501 4.667 25.403 1.00 53.75 114 SER A C 1
ATOM 872 O O . SER A 1 114 ? -5.137 5.702 25.951 1.00 53.75 114 SER A O 1
ATOM 874 N N . LEU A 1 115 ? -6.110 4.683 24.210 1.00 52.12 115 LEU A N 1
ATOM 875 C CA . LEU A 1 115 ? -6.472 5.932 23.513 1.00 52.12 115 LEU A CA 1
ATOM 876 C C . LEU A 1 115 ? -7.907 6.403 23.811 1.00 52.12 115 LEU A C 1
ATOM 878 O O . LEU A 1 115 ? -8.323 7.443 23.312 1.00 52.12 115 LEU A O 1
ATOM 882 N N . LYS A 1 116 ? -8.658 5.681 24.658 1.00 49.16 116 LYS A N 1
ATOM 883 C CA . LYS A 1 116 ? -9.929 6.158 25.239 1.00 49.16 116 LYS A CA 1
ATOM 884 C C . LYS A 1 116 ? -9.736 6.935 26.550 1.00 49.16 116 LYS A C 1
ATOM 886 O O . LYS A 1 116 ? -10.699 7.139 27.282 1.00 49.16 116 LYS A O 1
ATOM 891 N N . ALA A 1 117 ? -8.512 7.351 26.871 1.00 52.34 117 ALA A N 1
ATOM 892 C CA . ALA A 1 117 ? -8.221 8.138 28.062 1.00 52.34 117 ALA A CA 1
ATOM 893 C C . ALA A 1 117 ? -7.954 9.608 27.706 1.00 52.34 117 ALA A C 1
ATOM 895 O O . ALA A 1 117 ? -6.799 10.022 27.617 1.00 52.34 117 ALA A O 1
ATOM 896 N N . LYS A 1 118 ? -9.050 10.354 27.522 1.00 44.44 118 LYS A N 1
ATOM 897 C CA . LYS A 1 118 ? -9.342 11.731 27.978 1.00 44.44 118 LYS A CA 1
ATOM 898 C C . LYS A 1 118 ? -10.306 12.428 27.027 1.00 44.44 118 LYS A C 1
ATOM 900 O O . LYS A 1 118 ? -9.983 12.527 25.826 1.00 44.44 118 LYS A O 1
#

Foldseek 3Di:
DVLVVVVVVVLVVLLVLLPPADPDDQDPPDPLLVCLLQQLLVQLLVQLVVVVVVVDASSVSNVRSNVVSLVVQVVVQVPDPGRHSSSSVSSSNSSVVSSVVSVVCVVVRPRDVVVVPD

pLDDT: mean 78.93, std 16.2, range [44.44, 96.38]

Radius of gyration: 15.47 Å; chains: 1; bounding box: 37×26×51 Å